Protein AF-A0A124E1F6-F1 (afdb_monomer_lite)

Sequence (182 aa):
MIEQRTSNSTECEQRVRKAVTKLTKTGAPFTITNVCDLAGVGKTFIYDKRRPHLTQAVLAARDASQRTTVQRAEQEVERASASWRERALDAEALAKSLRAVVRQREARINDLTGQLYDPEGNHLAEENARLRQLVSTLTHNLQRSQGDNDTLRRSLDAARANVKRERDRNVTQLFANDSRSD

Organism: Mycolicibacterium canariasense (NCBI:txid228230)

pLDDT: mean 90.95, std 9.72, range [47.0, 98.5]

Structure (mmCIF, N/CA/C/O backbone):
data_AF-A0A124E1F6-F1
#
_entry.id   AF-A0A124E1F6-F1
#
loop_
_atom_site.group_PDB
_atom_site.id
_atom_site.type_symbol
_atom_site.label_atom_id
_atom_site.label_alt_id
_atom_site.label_comp_id
_atom_site.label_asym_id
_atom_site.label_entity_id
_atom_site.label_seq_id
_atom_site.pdbx_PDB_ins_code
_atom_site.Cartn_x
_atom_site.Cartn_y
_atom_site.Cartn_z
_atom_site.occupancy
_atom_site.B_iso_or_equiv
_atom_site.auth_seq_id
_atom_site.auth_comp_id
_atom_site.auth_asym_id
_atom_site.auth_atom_id
_atom_site.pdbx_PDB_model_num
ATOM 1 N N . MET A 1 1 ? -57.986 5.272 71.147 1.00 55.34 1 MET A N 1
ATOM 2 C CA . MET A 1 1 ? -56.757 6.002 70.726 1.00 55.34 1 MET A CA 1
ATOM 3 C C . MET A 1 1 ? -55.639 5.082 70.204 1.00 55.34 1 MET A C 1
ATOM 5 O O . MET A 1 1 ? -54.890 5.506 69.333 1.00 55.34 1 MET A O 1
ATOM 9 N N . ILE A 1 2 ? -55.509 3.836 70.689 1.00 58.84 2 ILE A N 1
ATOM 10 C CA . ILE A 1 2 ? -54.481 2.875 70.226 1.00 58.84 2 ILE A CA 1
ATOM 11 C C . ILE A 1 2 ? -54.830 2.268 68.847 1.00 58.84 2 ILE A C 1
ATOM 13 O O . ILE A 1 2 ? -53.949 2.134 68.001 1.00 58.84 2 ILE A O 1
ATOM 17 N N . GLU A 1 3 ? -56.109 2.007 68.562 1.00 62.34 3 GLU A N 1
ATOM 18 C CA . GLU A 1 3 ? -56.574 1.481 67.260 1.00 62.34 3 GLU A CA 1
ATOM 19 C C . GLU A 1 3 ? -56.348 2.452 66.088 1.00 62.34 3 GLU A C 1
ATOM 21 O O . GLU A 1 3 ? -55.821 2.060 65.053 1.00 62.34 3 GLU A O 1
ATOM 26 N N . GLN A 1 4 ? -56.610 3.751 66.265 1.00 60.88 4 GLN A N 1
ATOM 27 C CA . GLN A 1 4 ? -56.316 4.769 65.239 1.00 60.88 4 GLN A CA 1
ATOM 28 C C . GLN A 1 4 ? -54.817 4.893 64.923 1.00 60.88 4 GLN A C 1
ATOM 30 O O . GLN A 1 4 ? -54.430 5.187 63.795 1.00 60.88 4 GLN A O 1
ATOM 35 N N . ARG A 1 5 ? -53.940 4.663 65.910 1.00 64.31 5 ARG A N 1
ATOM 36 C CA . ARG A 1 5 ? -52.484 4.693 65.691 1.00 64.31 5 ARG A CA 1
ATOM 37 C C . ARG A 1 5 ? -51.993 3.457 64.938 1.00 64.31 5 ARG A C 1
ATOM 39 O O . ARG A 1 5 ? -51.033 3.559 64.177 1.00 64.31 5 ARG A O 1
ATOM 46 N N . THR A 1 6 ? -52.637 2.308 65.131 1.00 70.38 6 THR A N 1
ATOM 47 C CA . THR A 1 6 ? -52.272 1.060 64.450 1.00 70.38 6 THR A CA 1
ATOM 48 C C . THR A 1 6 ? -52.789 1.026 63.010 1.00 70.38 6 THR A C 1
ATOM 50 O O . THR A 1 6 ? -52.009 0.668 62.126 1.00 70.38 6 THR A O 1
ATOM 53 N N . SER A 1 7 ? -54.005 1.520 62.731 1.00 70.75 7 SER A N 1
ATOM 54 C CA . SER A 1 7 ? -54.533 1.607 61.356 1.00 70.75 7 SER A CA 1
ATOM 55 C C . SER A 1 7 ? -53.693 2.538 60.471 1.00 70.75 7 SER A C 1
ATOM 57 O O . SER A 1 7 ? -53.234 2.127 59.404 1.00 70.75 7 SER A O 1
ATOM 59 N N . ASN A 1 8 ? -53.366 3.742 60.955 1.00 78.94 8 ASN A N 1
ATOM 60 C CA . ASN A 1 8 ? -52.540 4.712 60.220 1.00 78.94 8 ASN A CA 1
ATOM 61 C C . ASN A 1 8 ? -51.127 4.170 59.939 1.00 78.94 8 ASN A C 1
ATOM 63 O O . ASN A 1 8 ? -50.521 4.438 58.901 1.00 78.94 8 ASN A O 1
ATOM 67 N N . SER A 1 9 ? -50.605 3.366 60.866 1.00 82.50 9 SER A N 1
ATOM 68 C CA . SER A 1 9 ? -49.334 2.654 60.731 1.00 82.50 9 SER A CA 1
ATOM 69 C C . SER A 1 9 ? -49.377 1.623 59.596 1.00 82.50 9 SER A C 1
ATOM 71 O O . SER A 1 9 ? -48.465 1.590 58.768 1.00 82.50 9 SER A O 1
ATOM 73 N N . THR A 1 10 ? -50.438 0.813 59.528 1.00 84.75 10 THR A N 1
ATOM 74 C CA . THR A 1 10 ? -50.605 -0.201 58.472 1.00 84.75 10 THR A CA 1
ATOM 75 C C . THR A 1 10 ? -50.832 0.417 57.094 1.00 84.75 10 THR A C 1
ATOM 77 O O . THR A 1 10 ? -50.283 -0.063 56.103 1.00 84.75 10 THR A O 1
ATOM 80 N N . GLU A 1 11 ? -51.563 1.530 57.021 1.00 88.81 11 GLU A N 1
ATOM 81 C CA . GLU A 1 11 ? -51.771 2.271 55.779 1.00 88.81 11 GLU A CA 1
ATOM 82 C C . GLU A 1 11 ? -50.450 2.853 55.253 1.00 88.81 11 GLU A C 1
ATOM 84 O O . GLU A 1 11 ? -50.109 2.697 54.078 1.00 88.81 11 GLU A O 1
ATOM 89 N N . CYS A 1 12 ? -49.637 3.444 56.134 1.00 88.06 12 CYS A N 1
ATOM 90 C CA . CYS A 1 12 ? -48.305 3.925 55.770 1.00 88.06 12 CYS A CA 1
ATOM 91 C C . CYS A 1 12 ? -47.388 2.798 55.267 1.00 88.06 12 CYS A C 1
ATOM 93 O O . CYS A 1 12 ? -46.659 2.997 54.296 1.00 88.06 12 CYS A O 1
ATOM 95 N N . GLU A 1 13 ? -47.454 1.605 55.861 1.00 91.31 13 GLU A N 1
ATOM 96 C CA . GLU A 1 13 ? -46.705 0.434 55.391 1.00 91.31 13 GLU A CA 1
ATOM 97 C C . GLU A 1 13 ? -47.141 -0.008 53.983 1.00 91.31 13 GLU A C 1
ATOM 99 O O . GLU A 1 13 ? -46.299 -0.273 53.118 1.00 91.31 13 GLU A O 1
ATOM 104 N N . GLN A 1 14 ? -48.449 -0.023 53.711 1.00 91.56 14 GLN A N 1
ATOM 105 C CA . GLN A 1 14 ? -48.979 -0.333 52.382 1.00 91.56 14 GLN A CA 1
ATOM 106 C C . GLN A 1 14 ? -48.539 0.691 51.329 1.00 91.56 14 GLN A C 1
ATOM 108 O O . GLN A 1 14 ? -48.190 0.301 50.211 1.00 91.56 14 GLN A O 1
ATOM 113 N N . ARG A 1 15 ? -48.504 1.988 51.669 1.00 92.81 15 ARG A N 1
ATOM 114 C CA . ARG A 1 15 ? -48.001 3.041 50.768 1.00 92.81 15 ARG A CA 1
ATOM 115 C C . ARG A 1 15 ? -46.528 2.834 50.419 1.00 92.81 15 ARG A C 1
ATOM 117 O O . ARG A 1 15 ? -46.178 2.917 49.244 1.00 92.81 15 ARG A O 1
ATOM 124 N N . VAL A 1 16 ? -45.690 2.476 51.395 1.00 93.81 16 VAL A N 1
ATOM 125 C CA . VAL A 1 16 ? -44.269 2.159 51.158 1.00 93.81 16 VAL A CA 1
ATOM 126 C C . VAL A 1 16 ? -44.118 0.953 50.233 1.00 93.81 16 VAL A C 1
ATOM 128 O O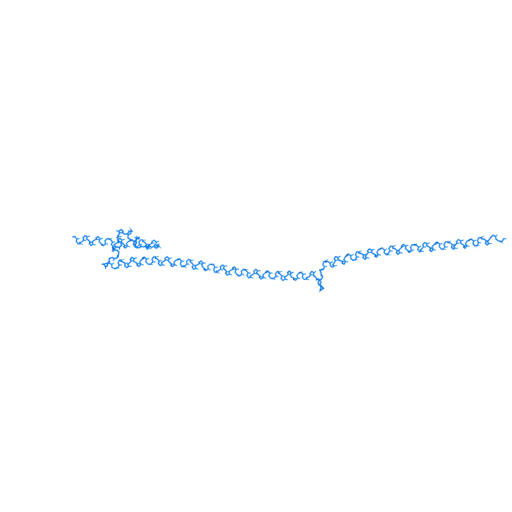 . VAL A 1 16 ? -43.365 1.022 49.264 1.00 93.81 16 VAL A O 1
ATOM 131 N N . ARG A 1 17 ? -44.871 -0.132 50.459 1.00 93.75 17 ARG A N 1
ATOM 132 C CA . ARG A 1 17 ? -44.835 -1.305 49.566 1.00 93.75 17 ARG A CA 1
ATOM 133 C C . ARG A 1 17 ? -45.241 -0.944 48.136 1.00 93.75 17 ARG A C 1
ATOM 135 O O . ARG A 1 17 ? -44.525 -1.293 47.202 1.00 93.75 17 ARG A O 1
ATOM 142 N N . LYS A 1 18 ? -46.330 -0.186 47.960 1.00 94.62 18 LYS A N 1
ATOM 143 C CA . LYS A 1 18 ? -46.773 0.300 46.640 1.00 94.62 18 LYS A CA 1
ATOM 144 C C . LYS A 1 18 ? -45.713 1.175 45.966 1.00 94.62 18 LYS A C 1
ATOM 146 O O . LYS A 1 18 ? -45.470 1.012 44.771 1.00 94.62 18 LYS A O 1
ATOM 151 N N . ALA A 1 19 ? -45.062 2.063 46.718 1.00 94.81 19 ALA A N 1
ATOM 152 C CA . ALA A 1 19 ? -43.986 2.912 46.215 1.00 94.81 19 ALA A CA 1
ATOM 153 C C . ALA A 1 19 ? -42.788 2.085 45.723 1.00 94.81 19 ALA A C 1
ATOM 155 O O . ALA A 1 19 ? -42.325 2.288 44.603 1.00 94.81 19 ALA A O 1
ATOM 156 N N . VAL A 1 20 ? -42.344 1.094 46.503 1.00 94.75 20 VAL A N 1
ATOM 157 C CA . VAL A 1 20 ? -41.264 0.174 46.107 1.00 94.75 20 VAL A CA 1
ATOM 158 C C . VAL A 1 20 ? -41.642 -0.621 44.854 1.00 94.75 20 VAL A C 1
ATOM 160 O O . VAL A 1 20 ? -40.842 -0.716 43.924 1.00 94.75 20 VAL A O 1
ATOM 163 N N . THR A 1 21 ? -42.866 -1.151 44.767 1.00 94.62 21 THR A N 1
ATOM 164 C CA . THR A 1 21 ? -43.335 -1.863 43.564 1.00 94.62 21 THR A CA 1
ATOM 165 C C . THR A 1 21 ? -43.368 -0.952 42.336 1.00 94.62 21 THR A C 1
ATOM 167 O O . THR A 1 21 ? -43.020 -1.377 41.239 1.00 94.62 21 THR A O 1
ATOM 170 N N . LYS A 1 22 ? -43.770 0.312 42.492 1.00 94.12 22 LYS A N 1
ATOM 171 C CA . LYS A 1 22 ? -43.792 1.267 41.380 1.00 94.12 22 LYS A CA 1
ATOM 172 C C . LYS A 1 22 ? -42.375 1.612 40.916 1.00 94.12 22 LYS A C 1
ATOM 174 O O . LYS A 1 22 ? -42.119 1.572 39.720 1.00 94.12 22 LYS A O 1
ATOM 179 N N . LEU A 1 23 ? -41.460 1.866 41.854 1.00 92.88 23 LEU A N 1
ATOM 180 C CA . LEU A 1 23 ? -40.063 2.208 41.568 1.00 92.88 23 LEU A CA 1
ATOM 181 C C . LEU A 1 23 ? -39.280 1.044 40.948 1.00 92.88 23 LEU A C 1
ATOM 183 O O . LEU A 1 23 ? -38.531 1.245 39.993 1.00 92.88 23 LEU A O 1
ATOM 187 N N . THR A 1 24 ? -39.504 -0.180 41.426 1.00 91.88 24 THR A N 1
ATOM 188 C CA . THR A 1 24 ? -38.933 -1.394 40.817 1.00 91.88 24 THR A CA 1
ATOM 189 C C . THR A 1 24 ? -39.450 -1.629 39.396 1.00 91.88 24 THR A C 1
ATOM 191 O O . THR A 1 24 ? -38.655 -1.957 38.519 1.00 91.88 24 THR A O 1
ATOM 194 N N . LYS A 1 25 ? -40.742 -1.388 39.123 1.00 91.31 25 LYS A N 1
ATOM 195 C CA . LYS A 1 25 ? -41.321 -1.511 37.770 1.00 91.31 25 LYS A CA 1
ATOM 196 C C . LYS A 1 25 ? -40.739 -0.524 36.762 1.00 91.31 25 LYS A C 1
ATOM 198 O O . LYS A 1 25 ? -40.611 -0.871 35.595 1.00 91.31 25 LYS A O 1
ATOM 203 N N . THR A 1 26 ? -40.374 0.681 37.196 1.00 87.69 26 THR A N 1
ATOM 204 C CA . THR A 1 26 ? -39.691 1.662 36.337 1.00 87.69 26 THR A CA 1
ATOM 205 C C . THR A 1 26 ? -38.313 1.189 35.866 1.00 87.69 26 THR A C 1
ATOM 207 O O . THR A 1 26 ? -37.805 1.725 34.890 1.00 87.69 26 THR A O 1
ATOM 210 N N . GLY A 1 27 ? -37.687 0.216 36.543 1.00 80.75 27 GLY A N 1
ATOM 211 C CA . GLY A 1 27 ? -36.383 -0.340 36.158 1.00 80.75 27 GLY A CA 1
ATOM 212 C C . GLY A 1 27 ? -35.200 0.630 36.272 1.00 80.75 27 GLY A C 1
ATOM 213 O O . GLY A 1 27 ? -34.081 0.255 35.929 1.00 80.75 27 GLY A O 1
ATOM 214 N N . ALA A 1 28 ? -35.438 1.854 36.751 1.00 86.19 28 ALA A N 1
ATOM 215 C CA . ALA A 1 28 ? -34.427 2.868 37.008 1.00 86.19 28 ALA A CA 1
ATOM 216 C C . ALA A 1 28 ? -33.881 2.739 38.443 1.00 86.19 28 ALA A C 1
ATOM 218 O O . ALA A 1 28 ? -34.638 2.393 39.359 1.00 86.19 28 ALA A O 1
ATOM 219 N N . PRO A 1 29 ? -32.592 3.040 38.671 1.00 90.94 29 PRO A N 1
ATOM 220 C CA . PRO A 1 29 ? -32.017 3.049 40.008 1.00 90.94 29 PRO A CA 1
ATOM 221 C C . PRO A 1 29 ? -32.707 4.112 40.865 1.00 90.94 29 PRO A C 1
ATOM 223 O O . PRO A 1 29 ? -32.850 5.266 40.463 1.00 90.94 29 PRO A O 1
ATOM 226 N N . PHE A 1 30 ? -33.127 3.734 42.070 1.00 92.31 30 PHE A N 1
ATOM 227 C CA . PHE A 1 30 ? -33.786 4.656 42.993 1.00 92.31 30 PHE A CA 1
ATOM 228 C C . PHE A 1 30 ? -33.114 4.664 44.365 1.00 92.31 30 PHE A C 1
ATOM 230 O O . PHE A 1 30 ? -32.347 3.767 44.724 1.00 92.31 30 PHE A O 1
ATOM 237 N N . THR A 1 31 ? -33.384 5.720 45.132 1.00 93.75 31 THR A N 1
ATOM 238 C CA . THR A 1 31 ? -32.880 5.896 46.498 1.00 93.75 31 THR A CA 1
ATOM 239 C C . THR A 1 31 ? -34.003 5.749 47.521 1.00 93.75 31 THR A C 1
ATOM 241 O O . THR A 1 31 ? -35.185 5.756 47.183 1.00 93.75 31 THR A O 1
ATOM 244 N N . ILE A 1 32 ? -33.636 5.653 48.798 1.00 92.69 32 ILE A N 1
ATOM 245 C CA . ILE A 1 32 ? -34.600 5.603 49.906 1.00 92.69 32 ILE A CA 1
ATOM 246 C C . ILE A 1 32 ? -35.407 6.904 49.985 1.00 92.69 32 ILE A C 1
ATOM 248 O O . ILE A 1 32 ? -36.583 6.867 50.323 1.00 92.69 32 ILE A O 1
ATOM 252 N N . THR A 1 33 ? -34.812 8.040 49.611 1.00 93.75 33 THR A N 1
ATOM 253 C CA . THR A 1 33 ? -35.517 9.326 49.529 1.00 93.75 33 THR A CA 1
ATOM 254 C C . THR A 1 33 ? -36.650 9.255 48.506 1.00 93.75 33 THR A C 1
ATOM 256 O O . THR A 1 33 ? -37.779 9.571 48.848 1.00 93.75 33 THR A O 1
ATOM 259 N N . ASN A 1 34 ? -36.407 8.671 47.328 1.00 93.31 34 ASN A N 1
ATOM 260 C CA . ASN A 1 34 ? -37.444 8.490 46.303 1.00 93.31 34 ASN A CA 1
ATOM 261 C C . ASN A 1 34 ? -38.611 7.619 46.807 1.00 93.31 34 ASN A C 1
ATOM 263 O O . ASN A 1 34 ? -39.761 7.836 46.432 1.00 93.31 34 ASN A O 1
ATOM 267 N N . VAL A 1 35 ? -38.324 6.623 47.656 1.00 93.94 35 VAL A N 1
ATOM 268 C CA . VAL A 1 35 ? -39.355 5.791 48.299 1.00 93.94 35 VAL A CA 1
ATOM 269 C C . VAL A 1 35 ? -40.154 6.615 49.311 1.00 93.94 35 VAL A C 1
ATOM 271 O O . VAL A 1 35 ? -41.380 6.527 49.319 1.00 93.94 35 VAL A O 1
ATOM 274 N N . CYS A 1 36 ? -39.482 7.423 50.136 1.00 94.00 36 CYS A N 1
ATOM 275 C CA . CYS A 1 36 ? -40.114 8.333 51.093 1.00 94.00 36 CYS A CA 1
ATOM 276 C C . CYS A 1 36 ? -41.032 9.351 50.407 1.00 94.00 36 CYS A C 1
ATOM 278 O O . CYS A 1 36 ? -42.177 9.510 50.829 1.00 94.00 36 CYS A O 1
ATOM 280 N N . ASP A 1 37 ? -40.550 9.981 49.336 1.00 94.00 37 ASP A N 1
ATOM 281 C CA . ASP A 1 37 ? -41.271 11.012 48.588 1.00 94.00 37 ASP A CA 1
ATOM 282 C C . ASP A 1 37 ? -42.522 10.426 47.920 1.00 94.00 37 ASP A C 1
ATOM 284 O O . ASP A 1 37 ? -43.606 11.000 47.990 1.00 94.00 37 ASP A O 1
ATOM 288 N N . LEU A 1 38 ? -42.405 9.226 47.341 1.00 93.00 38 LEU A N 1
ATOM 289 C CA . LEU A 1 38 ? -43.517 8.549 46.673 1.00 93.00 38 LEU A CA 1
ATOM 290 C C . LEU A 1 38 ? -44.542 7.953 47.652 1.00 93.00 38 LEU A C 1
ATOM 292 O O . LEU A 1 38 ? -45.726 7.858 47.327 1.00 93.00 38 LEU A O 1
ATOM 296 N N . ALA A 1 39 ? -44.103 7.526 48.837 1.00 91.88 39 ALA A N 1
ATOM 297 C CA . ALA A 1 39 ? -44.972 6.960 49.867 1.00 91.88 39 ALA A CA 1
ATOM 298 C C . ALA A 1 39 ? -45.528 8.008 50.847 1.00 91.88 39 ALA A C 1
ATOM 300 O O . ALA A 1 39 ? -46.424 7.679 51.626 1.00 91.88 39 ALA A O 1
ATOM 301 N N . GLY A 1 40 ? -45.008 9.240 50.838 1.00 92.19 40 GLY A N 1
ATOM 302 C CA . GLY A 1 40 ? -45.375 10.296 51.782 1.00 92.19 40 GLY A CA 1
ATOM 303 C C . GLY A 1 40 ? -45.049 9.932 53.234 1.00 92.19 40 GLY A C 1
ATOM 304 O O . GLY A 1 40 ? -45.894 10.106 54.117 1.00 92.19 40 GLY A O 1
ATOM 305 N N . VAL A 1 41 ? -43.867 9.351 53.480 1.00 92.19 41 VAL A N 1
ATOM 306 C CA . VAL A 1 41 ? -43.380 8.971 54.821 1.00 92.19 41 VAL A CA 1
ATOM 307 C C . VAL A 1 41 ? -41.956 9.469 55.057 1.00 92.19 41 VAL A C 1
ATOM 309 O O . VAL A 1 41 ? -41.169 9.601 54.127 1.00 92.19 41 VAL A O 1
ATOM 312 N N . GLY A 1 42 ? -41.592 9.710 56.317 1.00 91.25 42 GLY A N 1
ATOM 313 C CA . GLY A 1 42 ? -40.218 10.057 56.687 1.00 91.25 42 GLY A CA 1
ATOM 314 C C . GLY A 1 42 ? -39.268 8.853 56.664 1.00 91.25 42 GLY A C 1
ATOM 315 O O . GLY A 1 42 ? -39.685 7.708 56.837 1.00 91.25 42 GLY A O 1
ATOM 316 N N . LYS A 1 43 ? -37.958 9.107 56.538 1.00 90.31 43 LYS A N 1
ATOM 317 C CA . LYS A 1 43 ? -36.914 8.058 56.584 1.00 90.31 43 LYS A CA 1
ATOM 318 C C . LYS A 1 43 ? -36.962 7.239 57.879 1.00 90.31 43 LYS A C 1
ATOM 320 O O . LYS A 1 43 ? -36.767 6.029 57.856 1.00 90.31 43 LYS A O 1
ATOM 325 N N . THR A 1 44 ? -37.280 7.883 58.999 1.00 91.06 44 THR A N 1
ATOM 326 C CA . THR A 1 44 ? -37.430 7.244 60.316 1.00 91.06 44 THR A CA 1
ATOM 327 C C . THR A 1 44 ? -38.510 6.163 60.336 1.00 91.06 44 THR A C 1
ATOM 329 O O . THR A 1 44 ? -38.351 5.178 61.044 1.00 91.06 44 THR A O 1
ATOM 332 N N . PHE A 1 45 ? -39.566 6.295 59.525 1.00 90.06 45 PHE A N 1
ATOM 333 C CA . PHE A 1 45 ? -40.621 5.285 59.407 1.00 90.06 45 PHE A CA 1
ATOM 334 C C . PHE A 1 45 ? -40.122 4.007 58.722 1.00 90.06 45 PHE A C 1
ATOM 336 O O . PHE A 1 45 ? -40.532 2.907 59.087 1.00 90.06 45 PHE A O 1
ATOM 343 N N . ILE A 1 46 ? -39.228 4.149 57.738 1.00 89.31 46 ILE A N 1
ATOM 344 C CA . ILE A 1 46 ? -38.626 3.018 57.023 1.00 89.31 46 ILE A CA 1
ATOM 345 C C . ILE A 1 46 ? -37.613 2.296 57.913 1.00 89.31 46 ILE A C 1
ATOM 347 O O . ILE A 1 46 ? -37.533 1.075 57.852 1.00 89.31 46 ILE A O 1
ATOM 351 N N . TYR A 1 47 ? -36.865 3.024 58.743 1.00 92.94 47 TYR A N 1
ATOM 352 C CA . TYR A 1 47 ? -35.840 2.470 59.640 1.00 92.94 47 TYR A CA 1
ATOM 353 C C . TYR A 1 47 ? -36.350 2.105 61.042 1.00 92.94 47 TYR A C 1
ATOM 355 O O . TYR A 1 47 ? -35.549 1.850 61.943 1.00 92.94 47 TYR A O 1
ATOM 363 N N . ASP A 1 48 ? -37.664 2.094 61.257 1.00 90.81 48 ASP A N 1
ATOM 364 C CA . ASP A 1 48 ? -38.226 1.745 62.557 1.00 90.81 48 ASP A CA 1
ATOM 365 C C . ASP A 1 48 ? -37.911 0.279 62.906 1.00 90.81 48 ASP A C 1
ATOM 367 O O . ASP A 1 48 ? -38.297 -0.654 62.196 1.00 90.81 48 ASP A O 1
ATOM 371 N N . LYS A 1 49 ? -37.249 0.069 64.052 1.00 86.62 49 LYS A N 1
ATOM 372 C CA . LYS A 1 49 ? -36.875 -1.256 64.575 1.00 86.62 49 LYS A CA 1
ATOM 373 C C . LYS A 1 49 ? -38.083 -2.161 64.824 1.00 86.62 49 LYS A C 1
ATOM 375 O O . LYS A 1 49 ? -37.924 -3.374 64.905 1.00 86.62 49 LYS A O 1
ATOM 380 N N . ARG A 1 50 ? -39.284 -1.588 64.936 1.00 85.12 50 ARG A N 1
ATOM 381 C CA . ARG A 1 50 ? -40.545 -2.328 65.077 1.00 85.12 50 ARG A CA 1
ATOM 382 C C . ARG A 1 50 ? -40.993 -3.002 63.776 1.00 85.12 50 ARG A C 1
ATOM 384 O O . ARG A 1 50 ? -41.874 -3.854 63.827 1.00 85.12 50 ARG A O 1
ATOM 391 N N . ARG A 1 51 ? -40.418 -2.636 62.619 1.00 84.88 51 ARG A N 1
ATOM 392 C CA . ARG A 1 51 ? -40.767 -3.185 61.294 1.00 84.88 51 ARG A CA 1
ATOM 393 C C . ARG A 1 51 ? -39.525 -3.558 60.468 1.00 84.88 51 ARG A C 1
ATOM 395 O O . ARG A 1 51 ? -39.360 -3.058 59.352 1.00 84.88 51 ARG A O 1
ATOM 402 N N . PRO A 1 52 ? -38.679 -4.483 60.953 1.00 88.81 52 PRO A N 1
ATOM 403 C CA . PRO A 1 52 ? -37.423 -4.833 60.282 1.00 88.81 52 PRO A CA 1
ATOM 404 C C . PRO A 1 52 ? -37.644 -5.366 58.858 1.00 88.81 52 PRO A C 1
ATOM 406 O O . PRO A 1 52 ? -36.855 -5.096 57.954 1.00 88.81 52 PRO A O 1
ATOM 409 N N . HIS A 1 53 ? -38.764 -6.055 58.628 1.00 89.19 53 HIS A N 1
ATOM 410 C CA . HIS A 1 53 ? -39.140 -6.604 57.323 1.00 89.19 53 HIS A CA 1
ATOM 411 C C . HIS A 1 53 ? -39.367 -5.511 56.266 1.00 89.19 53 HIS A C 1
ATOM 413 O O . HIS A 1 53 ? -39.037 -5.702 55.096 1.00 89.19 53 HIS A O 1
ATOM 419 N N . LEU A 1 54 ? -39.914 -4.355 56.666 1.00 90.19 54 LEU A N 1
ATOM 420 C CA . LEU A 1 54 ? -40.157 -3.233 55.758 1.00 90.19 54 LEU A CA 1
ATOM 421 C C . LEU A 1 54 ? -38.835 -2.583 55.346 1.00 90.19 54 LEU A C 1
ATOM 423 O O . LEU A 1 54 ? -38.613 -2.343 54.160 1.00 90.19 54 LEU A O 1
ATOM 427 N N . THR A 1 55 ? -37.945 -2.353 56.313 1.00 92.38 55 THR A N 1
ATOM 428 C CA . THR A 1 55 ? -36.595 -1.835 56.065 1.00 92.38 55 THR A CA 1
ATOM 429 C C . THR A 1 55 ? -35.832 -2.757 55.120 1.00 92.38 55 THR A C 1
ATOM 431 O O . THR A 1 55 ? -35.277 -2.300 54.123 1.00 92.38 55 THR A O 1
ATOM 434 N N . GLN A 1 56 ? -35.857 -4.065 55.390 1.00 93.44 56 GLN A N 1
ATOM 435 C CA . GLN A 1 56 ? -35.184 -5.066 54.569 1.00 93.44 56 GLN A CA 1
ATOM 436 C C . GLN A 1 56 ? -35.733 -5.091 53.140 1.00 93.44 56 GLN A C 1
ATOM 438 O O . GLN A 1 56 ? -34.949 -5.104 52.196 1.00 93.44 56 GLN A O 1
ATOM 443 N N . ALA A 1 57 ? -37.056 -5.039 52.960 1.00 92.12 57 ALA A N 1
ATOM 444 C CA . ALA A 1 57 ? -37.672 -5.023 51.635 1.00 92.12 57 ALA A CA 1
ATOM 445 C C . ALA A 1 57 ? -37.285 -3.776 50.821 1.00 92.12 57 ALA A C 1
ATOM 447 O O . ALA A 1 57 ? -36.961 -3.886 49.639 1.00 92.12 57 ALA A O 1
ATOM 448 N N . VAL A 1 58 ? -37.279 -2.594 51.450 1.00 93.06 58 VAL A N 1
ATOM 449 C CA . VAL A 1 58 ? -36.887 -1.335 50.794 1.00 93.06 58 VAL A CA 1
ATOM 450 C C . VAL A 1 58 ? -35.408 -1.359 50.405 1.00 93.06 58 VAL A C 1
ATOM 452 O O . VAL A 1 58 ? -35.070 -1.005 49.274 1.00 93.06 58 VAL A O 1
ATOM 455 N N . LEU A 1 59 ? -34.530 -1.793 51.314 1.00 94.06 59 LEU A N 1
ATOM 456 C CA . LEU A 1 59 ? -33.092 -1.875 51.057 1.00 94.06 59 LEU A CA 1
ATOM 457 C C . LEU A 1 59 ? -32.770 -2.909 49.978 1.00 94.06 59 LEU A C 1
ATOM 459 O O . LEU A 1 59 ? -32.060 -2.584 49.034 1.00 94.06 59 LEU A O 1
ATOM 463 N N . ALA A 1 60 ? -33.360 -4.105 50.049 1.00 93.56 60 ALA A N 1
ATOM 464 C CA . ALA A 1 60 ? -33.163 -5.147 49.046 1.00 93.56 60 ALA A CA 1
ATOM 465 C C . ALA A 1 60 ? -33.617 -4.692 47.652 1.00 93.56 60 ALA A C 1
ATOM 467 O O . ALA A 1 60 ? -32.903 -4.901 46.674 1.00 93.56 60 ALA A O 1
ATOM 468 N N . ALA A 1 61 ? -34.770 -4.023 47.553 1.00 92.50 61 ALA A N 1
ATOM 469 C CA . ALA A 1 61 ? -35.264 -3.497 46.284 1.00 92.50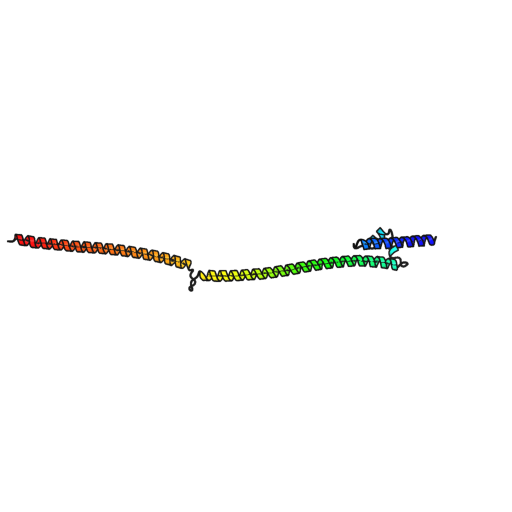 61 ALA A CA 1
ATOM 470 C C . ALA A 1 61 ? -34.373 -2.371 45.733 1.00 92.50 61 ALA A C 1
ATOM 472 O O . ALA A 1 61 ? -34.090 -2.332 44.533 1.00 92.50 61 ALA A O 1
ATOM 473 N N . ARG A 1 62 ? -33.890 -1.477 46.605 1.00 93.19 62 ARG A N 1
ATOM 474 C CA . ARG A 1 62 ? -32.936 -0.425 46.236 1.00 93.19 62 ARG A CA 1
ATOM 475 C C . ARG A 1 62 ? -31.633 -1.039 45.739 1.00 93.19 62 ARG A C 1
ATOM 477 O O . ARG A 1 62 ? -31.207 -0.716 44.635 1.00 93.19 62 ARG A O 1
ATOM 484 N N . ASP A 1 63 ? -31.035 -1.952 46.491 1.00 93.19 63 ASP A N 1
ATOM 485 C CA . ASP A 1 63 ? -29.764 -2.579 46.128 1.00 93.19 63 ASP A CA 1
ATOM 486 C C . ASP A 1 63 ? -29.892 -3.405 44.839 1.00 93.19 63 ASP A C 1
ATOM 488 O O . ASP A 1 63 ? -29.008 -3.347 43.987 1.00 93.19 63 ASP A O 1
ATOM 492 N N . ALA A 1 64 ? -31.020 -4.091 44.628 1.00 91.31 64 ALA A N 1
ATOM 493 C CA . ALA A 1 64 ? -31.318 -4.773 43.368 1.00 91.31 64 ALA A CA 1
ATOM 494 C C . ALA A 1 64 ? -31.390 -3.799 42.174 1.00 91.31 64 ALA A C 1
ATOM 496 O O . ALA A 1 64 ? -30.827 -4.084 41.114 1.00 91.31 64 ALA A O 1
ATOM 497 N N . SER A 1 65 ? -32.021 -2.628 42.340 1.00 90.50 65 SER A N 1
ATOM 498 C CA . SER A 1 65 ? -32.090 -1.603 41.282 1.00 90.50 65 SER A CA 1
ATOM 499 C C . SER A 1 65 ? -30.710 -1.037 40.917 1.00 90.50 65 SER A C 1
ATOM 501 O O . SER A 1 65 ? -30.398 -0.846 39.739 1.00 90.50 65 SER A O 1
ATOM 503 N N . GLN A 1 66 ? -29.850 -0.836 41.920 1.00 91.00 66 GLN A N 1
ATOM 504 C CA . GLN A 1 66 ? -28.487 -0.341 41.724 1.00 91.00 66 GLN A CA 1
ATOM 505 C C . GLN A 1 66 ? -27.617 -1.401 41.033 1.00 91.00 66 GLN A C 1
ATOM 507 O O . GLN A 1 66 ? -26.972 -1.102 40.031 1.00 91.00 66 GLN A O 1
ATOM 512 N N . ARG A 1 67 ? -27.670 -2.662 41.489 1.00 89.75 67 ARG A N 1
ATOM 513 C CA . ARG A 1 67 ? -26.937 -3.786 40.873 1.00 89.75 67 ARG A CA 1
ATOM 514 C C . ARG A 1 67 ? -27.308 -3.994 39.408 1.00 89.75 67 ARG A C 1
ATOM 516 O O . ARG A 1 67 ? -26.423 -4.184 38.584 1.00 89.75 67 ARG A O 1
ATOM 523 N N . THR A 1 68 ? -28.595 -3.908 39.077 1.00 87.00 68 THR A N 1
ATOM 524 C CA . THR A 1 68 ? -29.069 -4.059 37.690 1.00 87.00 68 THR A CA 1
ATOM 525 C C . THR A 1 68 ? -28.489 -2.976 36.776 1.00 87.00 68 THR A C 1
ATOM 527 O O . THR A 1 68 ? -28.149 -3.248 35.628 1.00 87.00 68 THR A O 1
ATOM 530 N N . THR A 1 69 ? -28.347 -1.749 37.282 1.00 87.19 69 THR A N 1
ATOM 531 C CA . THR A 1 69 ? -27.773 -0.631 36.518 1.00 87.19 69 THR A CA 1
ATOM 532 C C . THR A 1 69 ? -26.277 -0.832 36.283 1.00 87.19 69 THR A C 1
ATOM 534 O O . THR A 1 69 ? -25.816 -0.680 35.156 1.00 87.19 69 THR A O 1
ATOM 537 N N . VAL A 1 70 ? -25.537 -1.239 37.321 1.00 88.12 70 VAL A N 1
ATOM 538 C CA . VAL A 1 70 ? -24.099 -1.540 37.217 1.00 88.12 70 VAL A CA 1
ATOM 539 C C . VAL A 1 70 ? -23.851 -2.677 36.226 1.00 88.12 70 VAL A C 1
ATOM 541 O O . VAL A 1 70 ? -23.056 -2.511 35.310 1.00 88.12 70 VAL A O 1
ATOM 544 N N . GLN A 1 71 ? -24.604 -3.777 36.318 1.00 88.19 71 GLN A N 1
ATOM 545 C CA . GLN A 1 71 ? -24.471 -4.905 35.389 1.00 88.19 71 GLN A CA 1
ATOM 546 C C . GLN A 1 71 ? -24.752 -4.519 33.933 1.00 88.19 71 GLN A C 1
ATOM 548 O O . GLN A 1 71 ? -24.088 -5.016 33.028 1.00 88.19 71 GLN A O 1
ATOM 553 N N . ARG A 1 72 ? -25.729 -3.637 33.680 1.00 87.25 72 ARG A N 1
ATOM 554 C CA . ARG A 1 72 ? -25.994 -3.137 32.322 1.00 87.25 72 ARG A CA 1
ATOM 555 C C . ARG A 1 72 ? -24.835 -2.298 31.796 1.00 87.25 72 ARG A C 1
ATOM 557 O O . ARG A 1 72 ? -24.405 -2.529 30.672 1.00 87.25 72 ARG A O 1
ATOM 564 N N . ALA A 1 73 ? -24.309 -1.384 32.611 1.00 87.88 73 ALA A N 1
ATOM 565 C CA . ALA A 1 73 ? -23.155 -0.572 32.235 1.00 87.88 73 ALA A CA 1
ATOM 566 C C . ALA A 1 73 ? -21.915 -1.443 31.960 1.00 87.88 73 ALA A C 1
ATOM 568 O O . ALA A 1 73 ? -21.240 -1.250 30.954 1.00 87.88 73 ALA A O 1
ATOM 569 N N . GLU A 1 74 ? -21.654 -2.451 32.796 1.00 90.31 74 GLU A N 1
ATOM 570 C CA . GLU A 1 74 ? -20.570 -3.419 32.585 1.00 90.31 74 GLU A CA 1
ATOM 571 C C . GLU A 1 74 ? -20.748 -4.201 31.276 1.00 90.31 74 GLU A C 1
ATOM 573 O O . GLU A 1 74 ? -19.801 -4.341 30.506 1.00 90.31 74 GLU A O 1
ATOM 578 N N . GLN A 1 75 ? -21.966 -4.658 30.968 1.00 89.31 75 GLN A N 1
ATOM 579 C CA . GLN A 1 75 ? -22.259 -5.351 29.709 1.00 89.31 75 GLN A CA 1
ATOM 580 C C . GLN A 1 75 ? -22.092 -4.449 28.481 1.00 89.31 75 GLN A C 1
ATOM 582 O O . GLN A 1 75 ? -21.628 -4.914 27.441 1.00 89.31 75 GLN A O 1
ATOM 587 N N . GLU A 1 76 ? -22.478 -3.176 28.567 1.00 90.38 76 GLU A N 1
ATOM 588 C CA . GLU A 1 76 ? -22.281 -2.206 27.485 1.00 90.38 76 GLU A CA 1
ATOM 589 C C . GLU A 1 76 ? -20.796 -1.938 27.236 1.00 90.38 76 GLU A C 1
ATOM 591 O O . GLU A 1 76 ? -20.356 -1.963 26.084 1.00 90.38 76 GLU A O 1
ATOM 596 N N . VAL A 1 77 ? -20.014 -1.762 28.305 1.00 91.75 77 VAL A N 1
ATOM 597 C CA . VAL A 1 77 ? -18.557 -1.609 28.221 1.00 91.75 77 VAL A CA 1
ATOM 598 C C . VAL A 1 77 ? -17.917 -2.858 27.621 1.00 91.75 77 VAL A C 1
ATOM 600 O O . VAL A 1 77 ? -17.091 -2.737 26.719 1.00 91.75 77 VAL A O 1
ATOM 603 N N . GLU A 1 78 ? -18.326 -4.053 28.048 1.00 90.00 78 GLU A N 1
ATOM 604 C CA . GLU A 1 78 ? -17.782 -5.305 27.520 1.00 90.00 78 GLU A CA 1
ATOM 605 C C . GLU A 1 78 ? -18.078 -5.459 26.023 1.00 90.00 78 GLU A C 1
ATOM 607 O O . GLU A 1 78 ? -17.172 -5.743 25.238 1.00 90.00 78 GLU A O 1
ATOM 612 N N . ARG A 1 79 ? -19.318 -5.179 25.597 1.00 88.94 79 ARG A N 1
ATOM 613 C CA . ARG A 1 79 ? -19.712 -5.195 24.176 1.00 88.94 79 ARG A CA 1
ATOM 614 C C . ARG A 1 79 ? -18.917 -4.187 23.350 1.00 88.94 79 ARG A C 1
ATOM 616 O O . ARG A 1 79 ? -18.463 -4.518 22.254 1.00 88.94 79 ARG A O 1
ATOM 623 N N . ALA A 1 80 ? -18.731 -2.973 23.864 1.00 89.19 80 ALA A N 1
ATOM 624 C CA . ALA A 1 80 ? -17.921 -1.958 23.200 1.00 89.19 80 ALA A CA 1
ATOM 625 C C . ALA A 1 80 ? -16.453 -2.400 23.090 1.00 89.19 80 ALA A C 1
ATOM 627 O O . ALA A 1 80 ? -15.849 -2.266 22.024 1.00 89.19 80 ALA A O 1
ATOM 628 N N . SER A 1 81 ? -15.902 -2.993 24.153 1.00 90.19 81 SER A N 1
ATOM 629 C CA . SER A 1 81 ? -14.531 -3.509 24.170 1.00 90.19 81 SER A CA 1
ATOM 630 C C . SER A 1 81 ? -14.337 -4.644 23.158 1.00 90.19 81 SER A C 1
ATOM 632 O O . SER A 1 81 ? -13.339 -4.662 22.436 1.00 90.19 81 SER A O 1
ATOM 634 N N . ALA A 1 82 ? -15.310 -5.556 23.054 1.00 89.00 82 ALA A N 1
ATOM 635 C CA . ALA A 1 82 ? -15.305 -6.647 22.087 1.00 89.00 82 ALA A CA 1
ATOM 636 C C . ALA A 1 82 ? -15.293 -6.111 20.650 1.00 89.00 82 ALA A C 1
ATOM 638 O O . ALA A 1 82 ? -14.432 -6.504 19.865 1.00 89.00 82 ALA A O 1
ATOM 639 N N . SER A 1 83 ? -16.157 -5.136 20.345 1.00 92.06 83 SER A N 1
ATOM 640 C CA . SER A 1 83 ? -16.194 -4.485 19.030 1.00 92.06 83 SER A CA 1
ATOM 641 C C . SER A 1 83 ? -14.880 -3.775 18.689 1.00 92.06 83 SER A C 1
ATOM 643 O O . SER A 1 83 ? -14.405 -3.840 17.557 1.00 92.06 83 SER A O 1
ATOM 645 N N . TRP A 1 84 ? -14.248 -3.098 19.650 1.00 93.50 84 TRP A N 1
ATOM 646 C CA . TRP A 1 84 ? -12.961 -2.438 19.407 1.00 93.50 84 TRP A CA 1
ATOM 647 C C . TRP A 1 84 ? -11.835 -3.431 19.164 1.00 93.50 84 TRP A C 1
ATOM 649 O O . TRP A 1 84 ? -11.003 -3.196 18.290 1.00 93.50 84 TRP A O 1
ATOM 659 N N . ARG A 1 85 ? -11.829 -4.541 19.903 1.00 94.94 85 ARG A N 1
ATOM 660 C CA . ARG A 1 85 ? -10.847 -5.610 19.736 1.00 94.94 85 ARG A CA 1
ATOM 661 C C . ARG A 1 85 ? -10.969 -6.267 18.364 1.00 94.94 85 ARG A C 1
ATOM 663 O O . ARG A 1 85 ? -9.955 -6.445 17.703 1.00 94.94 85 ARG A O 1
ATOM 670 N N . GLU A 1 86 ? -12.188 -6.554 17.916 1.00 94.50 86 GLU A N 1
ATOM 671 C CA . GLU A 1 86 ? -12.448 -7.086 16.573 1.00 94.50 86 GLU A CA 1
ATOM 672 C C . GLU A 1 86 ? -11.959 -6.120 15.485 1.00 94.50 86 GLU A C 1
ATOM 674 O O . GLU A 1 86 ? -11.133 -6.493 14.656 1.00 94.50 86 GLU A O 1
ATOM 679 N N . ARG A 1 87 ? -12.331 -4.833 15.567 1.00 94.69 87 ARG A N 1
ATOM 680 C CA . ARG A 1 87 ? -11.855 -3.818 14.609 1.00 94.69 87 ARG A CA 1
ATOM 681 C C . ARG A 1 87 ? -10.335 -3.662 14.599 1.00 94.69 87 ARG A C 1
ATOM 683 O O . ARG A 1 87 ? -9.760 -3.399 13.546 1.00 94.69 87 ARG A O 1
ATOM 690 N N . ALA A 1 88 ? -9.682 -3.791 15.753 1.00 96.62 88 ALA A N 1
ATOM 691 C CA . ALA A 1 88 ? -8.227 -3.745 15.837 1.00 96.62 88 ALA A CA 1
ATOM 692 C C . ALA A 1 88 ? -7.587 -4.950 15.127 1.00 96.62 88 ALA A C 1
ATOM 694 O O . ALA A 1 88 ? -6.652 -4.764 14.350 1.00 96.62 88 ALA A O 1
ATOM 695 N N . LEU A 1 89 ? -8.124 -6.158 15.329 1.00 96.88 89 LEU A N 1
ATOM 696 C CA . LEU A 1 89 ? -7.656 -7.370 14.649 1.00 96.88 89 LEU A CA 1
ATOM 697 C C . LEU A 1 89 ? -7.849 -7.285 13.130 1.00 96.88 89 LEU A C 1
ATOM 699 O O . LEU A 1 89 ? -6.925 -7.605 12.380 1.00 96.88 89 LEU A O 1
ATOM 703 N N . ASP A 1 90 ? -9.000 -6.790 12.674 1.00 96.00 90 ASP A N 1
ATOM 704 C CA . ASP A 1 90 ? -9.275 -6.593 11.248 1.00 96.00 90 ASP A CA 1
ATOM 705 C C . ASP A 1 90 ? -8.326 -5.565 10.625 1.00 96.00 90 ASP A C 1
ATOM 707 O O . ASP A 1 90 ? -7.763 -5.791 9.549 1.00 96.00 90 ASP A O 1
ATOM 711 N N . ALA A 1 91 ? -8.087 -4.447 11.317 1.00 97.19 91 ALA A N 1
ATOM 712 C CA . ALA A 1 91 ? -7.142 -3.429 10.872 1.00 97.19 91 ALA A CA 1
ATOM 713 C C . ALA A 1 91 ? -5.707 -3.976 10.803 1.00 97.19 91 ALA A C 1
ATOM 715 O O . ALA A 1 91 ? -4.982 -3.692 9.845 1.00 97.19 91 ALA A O 1
ATOM 716 N N . GLU A 1 92 ? -5.289 -4.792 11.773 1.00 98.00 92 GLU A N 1
ATOM 717 C CA . GLU A 1 92 ? -3.991 -5.466 11.742 1.00 98.00 92 GLU A CA 1
ATOM 718 C C . GLU A 1 92 ? -3.872 -6.454 10.578 1.00 98.00 92 GLU A C 1
ATOM 720 O O . GLU A 1 92 ? -2.839 -6.484 9.898 1.00 98.00 92 GLU A O 1
ATOM 725 N N . ALA A 1 93 ? -4.910 -7.256 10.332 1.00 97.75 93 ALA A N 1
ATOM 726 C CA . ALA A 1 93 ? -4.949 -8.201 9.222 1.00 97.75 93 ALA A CA 1
ATOM 727 C C . ALA A 1 93 ? -4.854 -7.468 7.876 1.00 97.75 93 ALA A C 1
ATOM 729 O O . ALA A 1 93 ? -4.013 -7.810 7.035 1.00 97.75 93 ALA A O 1
ATOM 730 N N . LEU A 1 94 ? -5.630 -6.393 7.708 1.00 97.94 94 LEU A N 1
ATOM 731 C CA . LEU A 1 94 ? -5.575 -5.540 6.527 1.00 97.94 94 LEU A CA 1
ATOM 732 C C . LEU A 1 94 ? -4.182 -4.921 6.357 1.00 97.94 94 LEU A C 1
ATOM 734 O O . LEU A 1 94 ? -3.595 -5.031 5.281 1.00 97.94 94 LEU A O 1
ATOM 738 N N . ALA A 1 95 ? -3.598 -4.347 7.410 1.00 98.12 95 ALA A N 1
ATOM 739 C CA . ALA A 1 95 ? -2.262 -3.757 7.351 1.00 98.12 95 ALA A CA 1
ATOM 740 C C . ALA A 1 95 ? -1.181 -4.785 6.970 1.00 98.12 95 ALA A C 1
ATOM 742 O O . ALA A 1 95 ? -0.277 -4.477 6.189 1.00 98.12 95 ALA A O 1
ATOM 743 N N . LYS A 1 96 ? -1.265 -6.020 7.482 1.00 98.19 96 LYS A N 1
ATOM 744 C CA . LYS A 1 96 ? -0.365 -7.119 7.091 1.00 98.19 96 LYS A CA 1
ATOM 745 C C . LYS A 1 96 ? -0.527 -7.476 5.613 1.00 98.19 96 LYS A C 1
ATOM 747 O O . LYS A 1 96 ? 0.484 -7.612 4.921 1.00 98.19 96 LYS A O 1
ATOM 752 N N . SER A 1 97 ? -1.765 -7.571 5.125 1.00 98.25 97 SER A N 1
ATOM 753 C CA . SER A 1 97 ? -2.047 -7.865 3.714 1.00 98.25 97 SER A CA 1
ATOM 754 C C . SER A 1 97 ? -1.495 -6.779 2.782 1.00 98.25 97 SER A C 1
ATOM 756 O O . SER A 1 97 ? -0.779 -7.085 1.830 1.00 98.25 97 SER A O 1
ATOM 758 N N . LEU A 1 98 ? -1.709 -5.501 3.114 1.00 98.25 98 LEU A N 1
ATOM 759 C CA . LEU A 1 98 ? -1.220 -4.373 2.325 1.00 98.25 98 LEU A CA 1
ATOM 760 C C . LEU A 1 98 ? 0.308 -4.332 2.297 1.00 98.25 98 LEU A C 1
ATOM 762 O O . LEU A 1 98 ? 0.892 -4.154 1.232 1.00 98.25 98 LEU A O 1
ATOM 766 N N . ARG A 1 99 ? 0.975 -4.580 3.432 1.00 98.31 99 ARG A N 1
ATOM 767 C CA . ARG A 1 99 ? 2.444 -4.688 3.475 1.00 98.31 99 ARG A CA 1
ATOM 768 C C . ARG A 1 99 ? 2.972 -5.824 2.601 1.00 98.31 99 ARG A C 1
ATOM 770 O O . ARG A 1 99 ? 4.022 -5.673 1.985 1.00 98.31 99 ARG A O 1
ATOM 777 N N . ALA A 1 100 ? 2.273 -6.958 2.539 1.00 98.31 100 ALA A N 1
ATOM 778 C CA . ALA A 1 100 ? 2.659 -8.053 1.652 1.00 98.31 100 ALA A CA 1
ATOM 779 C C . ALA A 1 100 ? 2.548 -7.647 0.173 1.00 98.31 100 ALA A C 1
ATOM 781 O O . ALA A 1 100 ? 3.486 -7.879 -0.587 1.00 98.31 100 ALA A O 1
ATOM 782 N N . VAL A 1 101 ? 1.461 -6.970 -0.208 1.00 98.31 101 VAL A N 1
ATOM 783 C CA . VAL A 1 101 ? 1.266 -6.453 -1.573 1.00 98.31 101 VAL A CA 1
ATOM 784 C C . VAL A 1 101 ? 2.323 -5.410 -1.936 1.00 98.31 101 VAL A C 1
ATOM 786 O O . VAL A 1 101 ? 2.867 -5.458 -3.037 1.00 98.31 101 VAL A O 1
ATOM 789 N N . VAL A 1 102 ? 2.650 -4.487 -1.025 1.00 98.44 102 VAL A N 1
ATOM 790 C CA . VAL A 1 102 ? 3.707 -3.486 -1.246 1.00 98.44 102 VAL A CA 1
ATOM 791 C C . VAL A 1 102 ? 5.044 -4.172 -1.511 1.00 98.44 102 VAL A C 1
ATOM 793 O O . VAL A 1 102 ? 5.646 -3.910 -2.545 1.00 98.44 102 VAL A O 1
ATOM 796 N N . ARG A 1 103 ? 5.450 -5.135 -0.673 1.00 98.38 103 ARG A N 1
ATOM 797 C CA . ARG A 1 103 ? 6.697 -5.890 -0.887 1.00 98.38 103 ARG A CA 1
ATOM 798 C C . ARG A 1 103 ? 6.722 -6.636 -2.218 1.00 98.38 103 ARG A C 1
ATOM 800 O O . ARG A 1 103 ? 7.742 -6.646 -2.895 1.00 98.38 103 ARG A O 1
ATOM 807 N N . GLN A 1 104 ? 5.605 -7.249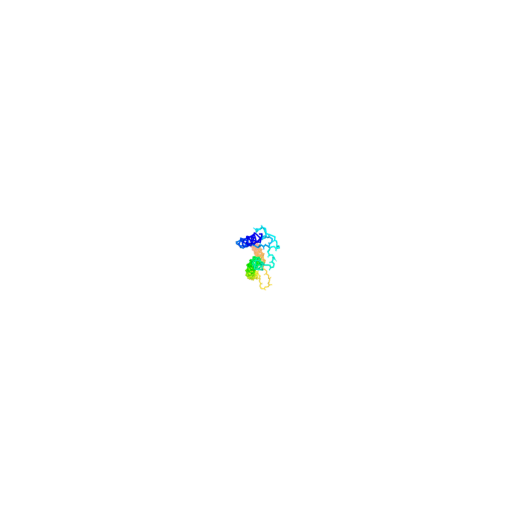 -2.612 1.00 98.25 104 GLN A N 1
ATOM 808 C CA . GLN A 1 104 ? 5.503 -7.924 -3.907 1.00 98.25 104 GLN A CA 1
ATOM 809 C C . GLN A 1 104 ? 5.680 -6.937 -5.070 1.00 98.25 104 GLN A C 1
ATOM 811 O O . GLN A 1 104 ? 6.356 -7.245 -6.051 1.00 98.25 104 GLN A O 1
ATOM 816 N N . ARG A 1 105 ? 5.083 -5.745 -4.964 1.00 97.81 105 ARG A N 1
ATOM 817 C CA . ARG A 1 105 ? 5.219 -4.690 -5.974 1.00 97.81 105 ARG A CA 1
ATOM 818 C C . ARG A 1 105 ? 6.635 -4.132 -6.026 1.00 97.81 105 ARG A C 1
ATOM 820 O O . ARG A 1 105 ? 7.153 -3.971 -7.121 1.00 97.81 105 ARG A O 1
ATOM 827 N N . GLU A 1 106 ? 7.264 -3.886 -4.883 1.00 98.12 106 GLU A N 1
ATOM 828 C CA . GLU A 1 106 ? 8.656 -3.431 -4.801 1.00 98.12 106 GLU A CA 1
ATOM 829 C C . GLU A 1 106 ? 9.615 -4.449 -5.420 1.00 98.12 106 GLU A C 1
ATOM 831 O O . GLU A 1 106 ? 10.442 -4.073 -6.244 1.00 98.12 106 GLU A O 1
ATOM 836 N N . ALA A 1 107 ? 9.451 -5.741 -5.118 1.00 97.88 107 ALA A N 1
ATOM 837 C CA . ALA A 1 107 ? 10.229 -6.799 -5.761 1.00 97.88 107 ALA A CA 1
ATOM 838 C C . ALA A 1 107 ? 10.054 -6.773 -7.286 1.00 97.88 107 ALA A C 1
ATOM 840 O O . ALA A 1 107 ? 11.032 -6.788 -8.026 1.00 97.88 107 ALA A O 1
ATOM 841 N N . ARG A 1 108 ? 8.811 -6.629 -7.768 1.00 97.81 108 ARG A N 1
ATOM 842 C CA . ARG A 1 108 ? 8.544 -6.541 -9.207 1.00 97.81 108 ARG A CA 1
ATOM 843 C C . ARG A 1 108 ? 9.142 -5.287 -9.847 1.00 97.81 108 ARG A C 1
ATOM 845 O O . ARG A 1 108 ? 9.617 -5.365 -10.975 1.00 97.81 108 ARG A O 1
ATOM 852 N N . ILE A 1 109 ? 9.101 -4.14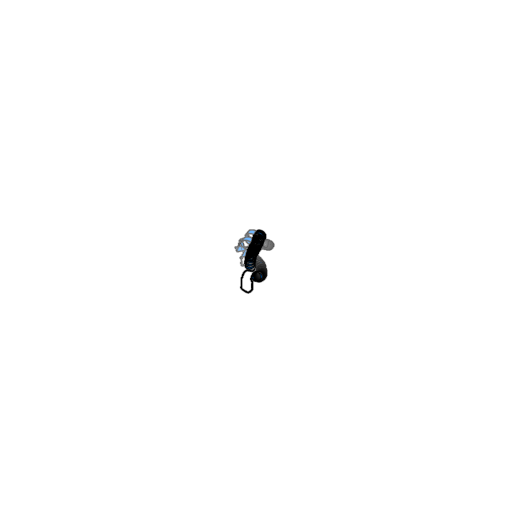7 -9.161 1.00 97.44 109 ILE A N 1
ATOM 853 C CA . ILE A 1 109 ? 9.726 -2.904 -9.628 1.00 97.44 109 ILE A CA 1
ATOM 854 C C . ILE A 1 109 ? 11.237 -3.095 -9.719 1.00 97.44 109 ILE A C 1
ATOM 856 O O . ILE A 1 109 ? 11.816 -2.725 -10.734 1.00 97.44 109 ILE A O 1
ATOM 860 N N . ASN A 1 110 ? 11.862 -3.717 -8.721 1.00 96.31 110 ASN A N 1
ATOM 861 C CA . ASN A 1 110 ? 13.298 -3.988 -8.723 1.00 96.31 110 ASN A CA 1
ATOM 862 C C . ASN A 1 110 ? 13.697 -4.928 -9.865 1.00 96.31 110 ASN A C 1
ATOM 864 O O . ASN A 1 110 ? 14.641 -4.622 -10.585 1.00 96.31 110 ASN A O 1
ATOM 868 N N . ASP A 1 111 ? 12.940 -6.004 -10.098 1.00 96.12 111 ASP A N 1
ATOM 869 C CA . ASP A 1 111 ? 13.175 -6.917 -11.225 1.00 96.12 111 ASP A CA 1
ATOM 870 C C . ASP A 1 111 ? 13.076 -6.194 -12.574 1.00 96.12 111 ASP A C 1
ATOM 872 O O . ASP A 1 111 ? 13.909 -6.385 -13.458 1.00 96.12 111 ASP A O 1
ATOM 876 N N . LEU A 1 112 ? 12.041 -5.364 -12.749 1.00 96.12 112 LEU A N 1
ATOM 877 C CA . LEU A 1 112 ? 11.838 -4.597 -13.978 1.00 96.12 112 LEU A CA 1
ATOM 878 C C . LEU A 1 112 ? 12.906 -3.519 -14.156 1.00 96.12 112 LEU A C 1
ATOM 880 O O . LEU A 1 112 ? 13.351 -3.285 -15.272 1.00 96.12 112 LEU A O 1
ATOM 884 N N . THR A 1 113 ? 13.336 -2.893 -13.064 1.00 94.56 113 THR A N 1
ATOM 885 C CA . THR A 1 113 ? 14.411 -1.901 -13.077 1.00 94.56 113 THR A CA 1
ATOM 886 C C . THR A 1 113 ? 15.727 -2.572 -13.445 1.00 94.56 113 THR A C 1
ATOM 888 O O . THR A 1 113 ? 16.433 -2.058 -14.299 1.00 94.56 113 THR A O 1
ATOM 891 N N . GLY A 1 114 ? 16.015 -3.759 -12.903 1.00 93.75 114 GLY A N 1
ATOM 892 C CA . GLY A 1 114 ? 17.189 -4.551 -13.269 1.00 93.75 114 GLY A CA 1
ATOM 893 C C . GLY A 1 114 ? 17.236 -4.909 -14.757 1.00 93.75 114 GLY A C 1
ATOM 894 O O . GLY A 1 114 ? 18.308 -4.894 -15.346 1.00 93.75 114 GLY A O 1
ATOM 895 N N . GLN A 1 115 ? 16.084 -5.136 -15.399 1.00 94.94 115 GLN A N 1
ATOM 896 C CA . GLN A 1 115 ? 16.004 -5.394 -16.848 1.00 94.94 115 GLN A CA 1
ATOM 897 C C . GLN A 1 115 ? 16.351 -4.179 -17.723 1.00 94.94 115 GLN A C 1
ATOM 899 O O . GLN A 1 115 ? 16.533 -4.342 -18.927 1.00 94.94 115 GLN A O 1
ATOM 904 N N . LEU A 1 116 ? 16.420 -2.970 -17.156 1.00 95.75 116 LEU A N 1
ATOM 905 C CA . LEU A 1 116 ? 16.829 -1.765 -17.883 1.00 95.75 116 LEU A CA 1
ATOM 906 C C . LEU A 1 116 ? 18.350 -1.590 -17.941 1.00 95.75 116 LEU A C 1
ATOM 908 O O . LEU A 1 116 ? 18.819 -0.707 -18.661 1.00 95.75 116 LEU A O 1
ATOM 912 N N . TYR A 1 117 ? 19.108 -2.408 -17.210 1.00 96.19 117 TYR A N 1
ATOM 913 C CA . TYR A 1 117 ? 20.563 -2.345 -17.148 1.00 96.19 117 TYR A CA 1
ATOM 914 C C . TYR A 1 117 ? 21.201 -3.566 -17.820 1.00 96.19 117 TYR A C 1
ATOM 916 O O . TYR A 1 117 ? 20.626 -4.656 -17.837 1.00 96.19 117 TYR A O 1
ATOM 924 N N . ASP A 1 118 ? 22.384 -3.375 -18.396 1.00 92.31 118 ASP A N 1
ATOM 925 C CA . ASP A 1 118 ? 23.238 -4.469 -18.861 1.00 92.31 118 ASP A CA 1
ATOM 926 C C . ASP A 1 118 ? 23.986 -5.138 -17.676 1.00 92.31 118 ASP A C 1
ATOM 928 O O . ASP A 1 118 ? 23.936 -4.640 -16.544 1.00 92.31 118 ASP A O 1
ATOM 932 N N . PRO A 1 119 ? 24.657 -6.289 -17.885 1.00 90.00 119 PRO A N 1
ATOM 933 C CA . PRO A 1 119 ? 25.457 -6.946 -16.846 1.00 90.00 119 PRO A CA 1
ATOM 934 C C . PRO A 1 119 ? 26.581 -6.076 -16.261 1.00 90.00 119 PRO A C 1
ATOM 936 O O . PRO A 1 119 ? 27.017 -6.312 -15.134 1.00 90.00 119 PRO A O 1
ATOM 939 N N . GLU A 1 120 ? 27.051 -5.082 -17.011 1.00 90.25 120 GLU A N 1
ATOM 940 C CA . GLU A 1 120 ? 28.075 -4.117 -16.620 1.00 90.25 120 GLU A CA 1
ATOM 941 C C . GLU A 1 120 ? 27.512 -2.928 -15.812 1.00 90.25 120 GLU A C 1
ATOM 943 O O . GLU A 1 120 ? 28.283 -2.131 -15.273 1.00 90.25 120 GLU A O 1
ATOM 948 N N . GLY A 1 121 ? 26.186 -2.829 -15.671 1.00 90.56 121 GLY A N 1
ATOM 949 C CA . GLY A 1 121 ? 25.491 -1.791 -14.912 1.00 90.56 121 GLY A CA 1
ATOM 950 C C . GLY A 1 121 ? 25.197 -0.505 -15.691 1.00 90.56 121 GLY A C 1
ATOM 951 O O . GLY A 1 121 ? 24.799 0.491 -15.082 1.00 90.56 121 GLY A O 1
ATOM 952 N N . ASN A 1 122 ? 25.358 -0.493 -17.014 1.00 92.50 122 ASN A N 1
ATOM 953 C CA . ASN A 1 122 ? 24.976 0.633 -17.862 1.00 92.50 122 ASN A CA 1
ATOM 954 C C . ASN A 1 122 ? 23.495 0.563 -18.228 1.00 92.50 122 ASN A C 1
ATOM 956 O O . ASN A 1 122 ? 22.926 -0.504 -18.458 1.00 92.50 122 ASN A O 1
ATOM 960 N N . HIS A 1 123 ? 22.859 1.727 -18.324 1.00 95.69 123 HIS A N 1
ATOM 961 C CA . HIS A 1 123 ? 21.456 1.805 -18.698 1.00 95.69 123 HIS A CA 1
ATOM 962 C C . HIS A 1 123 ? 21.278 1.557 -20.206 1.00 95.69 123 HIS A C 1
ATOM 964 O O . HIS A 1 123 ? 21.768 2.318 -21.047 1.00 95.69 123 HIS A O 1
ATOM 970 N N . LEU A 1 124 ? 20.510 0.526 -20.568 1.00 95.19 124 LEU A N 1
ATOM 971 C CA . LEU A 1 124 ? 20.366 0.040 -21.946 1.00 95.19 124 LEU A CA 1
ATOM 972 C C . LEU A 1 124 ? 19.841 1.103 -22.920 1.00 95.19 124 LEU A C 1
ATOM 974 O O . LEU A 1 124 ? 20.163 1.068 -24.110 1.00 95.19 124 LEU A O 1
ATOM 978 N N . ALA A 1 125 ? 19.018 2.049 -22.457 1.00 93.75 125 ALA A N 1
ATOM 979 C CA . ALA A 1 125 ? 18.505 3.113 -23.323 1.00 93.75 125 ALA A CA 1
ATOM 980 C C . ALA A 1 125 ? 19.585 4.145 -23.685 1.00 93.75 125 ALA A C 1
ATOM 982 O O . ALA A 1 125 ? 19.596 4.650 -24.809 1.00 93.75 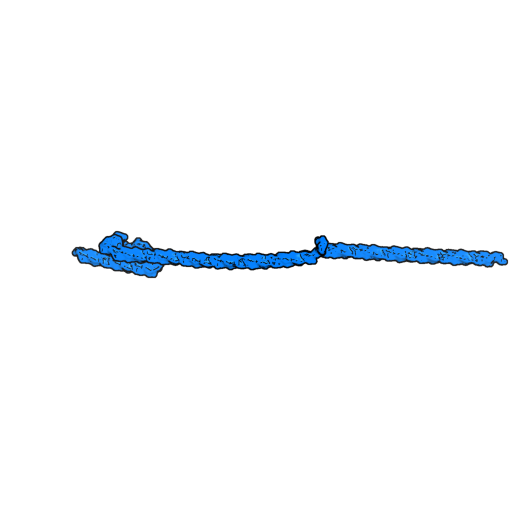125 ALA A O 1
ATOM 983 N N . GLU A 1 126 ? 20.494 4.440 -22.754 1.00 94.00 126 GLU A N 1
ATOM 984 C CA . GLU A 1 126 ? 21.592 5.384 -22.978 1.00 94.00 126 GLU A CA 1
ATOM 985 C C . GLU A 1 126 ? 22.622 4.774 -23.924 1.00 94.00 126 GLU A C 1
ATOM 987 O O . GLU A 1 126 ? 23.018 5.414 -24.900 1.00 94.00 126 GLU A O 1
ATOM 992 N N . GLU A 1 127 ? 22.963 3.500 -23.716 1.00 94.81 127 GLU A N 1
ATOM 993 C CA . GLU A 1 127 ? 23.883 2.788 -24.602 1.00 94.81 127 GLU A CA 1
ATOM 994 C C . GLU A 1 127 ? 23.293 2.638 -26.013 1.00 94.81 127 GLU A C 1
ATOM 996 O O . GLU A 1 127 ? 23.972 2.900 -27.004 1.00 94.81 127 GLU A O 1
ATOM 1001 N N . ASN A 1 128 ? 21.990 2.359 -26.143 1.00 95.50 128 ASN A N 1
ATOM 1002 C CA . ASN A 1 128 ? 21.320 2.384 -27.447 1.00 95.50 128 ASN A CA 1
ATOM 1003 C C . ASN A 1 128 ? 21.391 3.759 -28.129 1.00 95.50 128 ASN A C 1
ATOM 1005 O O . ASN A 1 128 ? 21.602 3.836 -29.343 1.00 95.50 128 ASN A O 1
ATOM 1009 N N . ALA A 1 129 ? 21.201 4.851 -27.384 1.00 96.19 129 ALA A N 1
ATOM 1010 C CA . ALA A 1 129 ? 21.310 6.200 -27.933 1.00 96.19 129 ALA A CA 1
ATOM 1011 C C . ALA A 1 129 ? 22.742 6.492 -28.410 1.00 96.19 129 ALA A C 1
ATOM 1013 O O . ALA A 1 129 ? 22.936 6.973 -29.531 1.00 96.19 129 ALA A O 1
ATOM 1014 N N . ARG A 1 130 ? 23.742 6.115 -27.605 1.00 96.00 130 ARG A N 1
ATOM 1015 C CA . ARG A 1 130 ? 25.165 6.241 -27.934 1.00 96.00 130 ARG A CA 1
ATOM 1016 C C . ARG A 1 130 ? 25.533 5.446 -29.185 1.00 96.00 130 ARG A C 1
ATOM 1018 O O . ARG A 1 130 ? 26.146 5.996 -30.100 1.00 96.00 130 ARG A O 1
ATOM 1025 N N . LEU A 1 131 ? 25.119 4.181 -29.262 1.00 96.31 131 LEU A N 1
ATOM 1026 C CA . LEU A 1 131 ? 25.368 3.313 -30.415 1.00 96.31 131 LEU A CA 1
ATOM 1027 C C . LEU A 1 131 ? 24.734 3.876 -31.690 1.00 96.31 131 LEU A C 1
ATOM 1029 O O . LEU A 1 131 ? 25.382 3.904 -32.735 1.00 96.31 131 LEU A O 1
ATOM 1033 N N . ARG A 1 132 ? 23.506 4.403 -31.619 1.00 97.75 132 ARG A N 1
ATOM 1034 C CA . ARG A 1 132 ? 22.856 5.065 -32.765 1.00 97.75 132 ARG A CA 1
ATOM 1035 C C . ARG A 1 132 ? 23.636 6.286 -33.244 1.00 97.75 132 ARG A C 1
ATOM 1037 O O . ARG A 1 132 ? 23.824 6.457 -34.449 1.00 97.75 132 ARG A O 1
ATOM 1044 N N . GLN A 1 133 ? 24.118 7.114 -32.321 1.00 98.19 133 GLN A N 1
ATOM 1045 C CA . GLN A 1 133 ? 24.921 8.289 -32.656 1.00 98.19 133 GLN A CA 1
ATOM 1046 C C . GLN A 1 133 ? 26.263 7.895 -33.294 1.00 98.19 133 GLN A C 1
ATOM 1048 O O . GLN A 1 133 ? 26.689 8.504 -34.283 1.00 98.19 133 GLN A O 1
ATOM 1053 N N . LEU A 1 134 ? 26.896 6.836 -32.784 1.00 98.19 134 LEU A N 1
ATOM 1054 C CA . LEU A 1 134 ? 28.125 6.287 -33.348 1.00 98.19 134 LEU A CA 1
ATOM 1055 C C . LEU A 1 134 ? 27.896 5.752 -34.766 1.00 98.19 134 LEU A C 1
ATOM 1057 O O . LEU A 1 134 ? 28.633 6.120 -35.678 1.00 98.19 134 LEU A O 1
ATOM 1061 N N . VAL A 1 135 ? 26.845 4.958 -34.981 1.00 98.25 135 VAL A N 1
ATOM 1062 C CA . VAL A 1 135 ? 26.477 4.435 -36.307 1.00 98.25 135 VAL A CA 1
ATOM 1063 C C . VAL A 1 135 ? 26.212 5.570 -37.294 1.00 98.25 135 VAL A C 1
ATOM 1065 O O . VAL A 1 135 ? 26.723 5.532 -38.413 1.00 98.25 135 VAL A O 1
ATOM 1068 N N . SER A 1 136 ? 25.479 6.610 -36.888 1.00 98.12 136 SER A N 1
ATOM 1069 C CA . SER A 1 136 ? 25.235 7.788 -37.730 1.00 98.12 136 SER A CA 1
ATOM 1070 C C . SER A 1 136 ? 26.542 8.474 -38.137 1.00 98.12 136 SER A C 1
ATOM 1072 O O . SER A 1 136 ? 26.739 8.802 -39.306 1.00 98.12 136 SER A O 1
ATOM 1074 N N . THR A 1 137 ? 27.455 8.659 -37.183 1.00 98.31 137 THR A N 1
ATOM 1075 C CA . THR A 1 137 ? 28.759 9.293 -37.423 1.00 98.31 137 THR A CA 1
ATOM 1076 C C . THR A 1 137 ? 29.620 8.455 -38.367 1.00 98.31 137 THR A C 1
ATOM 1078 O O . THR A 1 137 ? 30.175 8.973 -39.334 1.00 98.31 137 THR A O 1
ATOM 1081 N N . LEU A 1 138 ? 29.697 7.144 -38.130 1.00 98.38 138 LEU A N 1
ATOM 1082 C CA . LEU A 1 138 ? 30.456 6.222 -38.974 1.00 98.38 138 LEU A CA 1
ATOM 1083 C C . LEU A 1 138 ? 29.889 6.156 -40.393 1.00 98.38 138 LEU A C 1
ATOM 1085 O O . LEU A 1 138 ? 30.653 6.178 -41.355 1.00 98.38 138 LEU A O 1
ATOM 1089 N N . THR A 1 139 ? 28.564 6.146 -40.535 1.00 98.50 139 THR A N 1
ATOM 1090 C CA . THR A 1 139 ? 27.895 6.156 -41.843 1.00 98.50 139 THR A CA 1
ATOM 1091 C C . THR A 1 139 ? 28.217 7.435 -42.613 1.00 98.50 139 THR A C 1
ATOM 1093 O O . THR A 1 139 ? 28.560 7.373 -43.793 1.00 98.50 139 THR A O 1
ATOM 1096 N N . HIS A 1 140 ? 28.181 8.590 -41.941 1.00 98.12 140 HIS A N 1
ATOM 1097 C CA . HIS A 1 140 ? 28.558 9.865 -42.549 1.00 98.12 140 HIS A CA 1
ATOM 1098 C C . HIS A 1 140 ? 30.027 9.873 -43.000 1.00 98.12 140 HIS A C 1
ATOM 1100 O O . HIS A 1 140 ? 30.335 10.254 -44.130 1.00 98.12 140 HIS A O 1
ATOM 1106 N N . ASN A 1 141 ? 30.936 9.390 -42.148 1.00 98.19 141 ASN A N 1
ATOM 1107 C CA . ASN A 1 141 ? 32.359 9.295 -42.475 1.00 98.19 141 ASN A CA 1
ATOM 1108 C C . ASN A 1 141 ? 32.619 8.351 -43.658 1.00 98.19 141 ASN A C 1
ATOM 1110 O O . ASN A 1 141 ? 33.438 8.663 -44.523 1.00 98.19 141 ASN A O 1
ATOM 1114 N N . LEU A 1 142 ? 31.903 7.225 -43.727 1.00 98.31 142 LEU A N 1
ATOM 1115 C CA . LEU A 1 142 ? 31.996 6.281 -44.836 1.00 98.31 142 LEU A CA 1
ATOM 1116 C C . LEU A 1 142 ? 31.540 6.920 -46.153 1.00 98.31 142 LEU A C 1
ATOM 1118 O O . LEU A 1 142 ? 32.265 6.845 -47.142 1.00 98.31 142 LEU A O 1
ATOM 1122 N N . GLN A 1 143 ? 30.383 7.589 -46.160 1.00 98.19 143 GLN A N 1
ATOM 1123 C CA . GLN A 1 143 ? 29.870 8.289 -47.343 1.00 98.19 143 GLN A CA 1
ATOM 1124 C C . GLN A 1 143 ? 30.836 9.376 -47.822 1.00 98.19 143 GLN A C 1
ATOM 1126 O O . GLN A 1 143 ? 31.104 9.487 -49.018 1.00 98.19 143 GLN A O 1
ATOM 1131 N N . ARG A 1 144 ? 31.410 10.145 -46.888 1.00 98.00 144 ARG A N 1
ATOM 1132 C CA . ARG A 1 144 ? 32.434 11.145 -47.203 1.00 98.00 144 ARG A CA 1
ATOM 1133 C C . ARG A 1 144 ? 33.658 10.505 -47.857 1.00 98.00 144 ARG A C 1
ATOM 1135 O O . ARG A 1 144 ? 34.073 10.937 -48.925 1.00 98.00 144 ARG A O 1
ATOM 1142 N N . SER A 1 145 ? 34.190 9.441 -47.257 1.00 98.12 145 SER A N 1
ATOM 1143 C CA . SER A 1 145 ? 35.357 8.731 -47.790 1.00 98.12 145 SER A CA 1
ATOM 1144 C C . SER A 1 145 ? 35.091 8.111 -49.168 1.00 98.12 145 SER A C 1
ATOM 1146 O O . SER A 1 145 ? 35.974 8.112 -50.027 1.00 98.12 145 SER A O 1
ATOM 1148 N N . GLN A 1 146 ? 33.878 7.614 -49.416 1.00 98.12 146 GLN A N 1
ATOM 1149 C CA . GLN A 1 146 ? 33.463 7.135 -50.736 1.00 98.12 146 GLN A CA 1
ATOM 1150 C C . GLN A 1 146 ? 33.441 8.275 -51.766 1.00 98.12 146 GLN A C 1
ATOM 1152 O O . GLN A 1 146 ? 34.033 8.135 -52.834 1.00 98.12 146 GLN A O 1
ATOM 1157 N N . GLY A 1 147 ? 32.858 9.428 -51.421 1.00 98.00 147 GLY A N 1
ATOM 1158 C CA . GLY A 1 147 ? 32.848 10.608 -52.292 1.00 98.00 147 GLY A CA 1
ATOM 1159 C C . GLY A 1 147 ? 34.250 11.142 -52.618 1.00 98.00 147 GLY A C 1
ATOM 1160 O O . GLY A 1 147 ? 34.529 11.510 -53.766 1.00 98.00 147 GLY A O 1
ATOM 1161 N N . ASP A 1 148 ? 35.156 11.131 -51.638 1.00 97.94 148 ASP A N 1
ATOM 1162 C CA . ASP A 1 148 ? 36.560 11.507 -51.833 1.00 97.94 148 ASP A CA 1
ATOM 1163 C C . ASP A 1 148 ? 37.265 10.525 -52.786 1.00 97.94 148 ASP A C 1
ATOM 1165 O O . ASP A 1 148 ? 37.932 10.945 -53.736 1.00 97.94 148 ASP A O 1
ATOM 1169 N N . ASN A 1 149 ? 37.056 9.215 -52.606 1.00 97.81 149 ASN A N 1
ATOM 1170 C CA . ASN A 1 149 ? 37.593 8.182 -53.498 1.00 97.81 149 ASN A CA 1
ATOM 1171 C C . ASN A 1 149 ? 37.099 8.340 -54.941 1.00 97.81 149 ASN A C 1
ATOM 1173 O O . ASN A 1 149 ? 37.898 8.264 -55.875 1.00 97.81 149 ASN A O 1
ATOM 1177 N N . ASP A 1 150 ? 35.808 8.593 -55.145 1.00 97.88 150 ASP A N 1
ATOM 1178 C CA . ASP A 1 150 ? 35.243 8.792 -56.483 1.00 97.88 150 ASP A CA 1
ATOM 1179 C C . ASP A 1 150 ? 35.783 10.061 -57.152 1.00 97.88 150 ASP A C 1
ATOM 1181 O O . ASP A 1 150 ? 35.994 10.110 -58.367 1.00 97.88 150 ASP A O 1
ATOM 1185 N N . THR A 1 151 ? 36.056 11.100 -56.367 1.00 97.81 151 THR A N 1
ATOM 1186 C CA . THR A 1 151 ? 36.690 12.328 -56.859 1.00 97.81 151 THR A CA 1
ATOM 1187 C C . THR A 1 151 ? 38.140 12.080 -57.272 1.00 97.81 151 THR A C 1
ATOM 1189 O O . THR A 1 151 ? 38.541 12.485 -58.366 1.00 97.81 151 THR A O 1
ATOM 1192 N N . LEU A 1 152 ? 38.909 11.347 -56.463 1.00 97.88 152 LEU A N 1
ATOM 1193 C CA . LEU A 1 152 ? 40.280 10.954 -56.798 1.00 97.88 152 LEU A CA 1
ATOM 1194 C C . LEU A 1 152 ? 40.336 10.055 -58.037 1.00 97.88 152 LEU A C 1
ATOM 1196 O O . LEU A 1 152 ? 41.188 10.264 -58.899 1.00 97.88 152 LEU A O 1
ATOM 1200 N N . ARG A 1 153 ? 39.406 9.103 -58.173 1.00 97.62 153 ARG A N 1
ATOM 1201 C CA . ARG A 1 153 ? 39.295 8.240 -59.360 1.00 97.62 153 ARG A CA 1
ATOM 1202 C C . ARG A 1 153 ? 39.035 9.052 -60.624 1.00 97.62 153 ARG A C 1
ATOM 1204 O O . ARG A 1 153 ? 39.777 8.914 -61.590 1.00 97.62 153 ARG A O 1
ATOM 1211 N N . ARG A 1 154 ? 38.060 9.968 -60.591 1.00 97.44 154 ARG A N 1
ATOM 1212 C CA . ARG A 1 154 ? 37.778 10.870 -61.721 1.00 97.44 154 ARG A CA 1
ATOM 1213 C C . ARG A 1 154 ? 38.983 11.739 -62.084 1.00 97.44 154 ARG A C 1
ATOM 1215 O O . ARG A 1 154 ? 39.276 11.907 -63.265 1.00 97.44 154 ARG A O 1
ATOM 1222 N N . SER A 1 155 ? 39.697 12.259 -61.086 1.00 97.56 155 SER A N 1
ATOM 1223 C CA . SER A 1 155 ? 40.926 13.035 -61.298 1.00 97.56 155 SER A CA 1
ATOM 1224 C C . SER A 1 155 ? 42.030 12.195 -61.952 1.00 97.56 155 SER A C 1
ATOM 1226 O O . SER A 1 155 ? 42.647 12.625 -62.928 1.00 97.56 155 SER A O 1
ATOM 1228 N N . LEU A 1 156 ? 42.232 10.960 -61.480 1.00 97.69 156 LEU A N 1
ATOM 1229 C CA . LEU A 1 156 ? 43.198 10.022 -62.049 1.00 97.69 156 LEU A CA 1
ATOM 1230 C C . LEU A 1 156 ? 42.862 9.670 -63.503 1.00 97.69 156 LEU A C 1
ATOM 1232 O O . LEU A 1 156 ? 43.753 9.660 -64.352 1.00 97.69 156 LEU A O 1
ATOM 1236 N N . ASP A 1 157 ? 41.592 9.408 -63.803 1.00 97.56 157 ASP A N 1
ATOM 1237 C CA . ASP A 1 157 ? 41.143 9.096 -65.159 1.00 97.56 157 ASP A CA 1
ATOM 1238 C C . ASP A 1 157 ? 41.311 10.297 -66.098 1.00 97.56 157 ASP A C 1
ATOM 1240 O O . ASP A 1 157 ? 41.790 10.137 -67.223 1.00 97.56 157 ASP A O 1
ATOM 1244 N N . ALA A 1 158 ? 41.021 11.514 -65.625 1.00 97.25 158 ALA A N 1
ATOM 1245 C CA . ALA A 1 158 ? 41.278 12.743 -66.373 1.00 97.25 158 ALA A CA 1
ATOM 1246 C C . ALA A 1 158 ? 42.779 12.951 -66.642 1.00 97.25 158 ALA A C 1
ATOM 1248 O O . ALA A 1 158 ? 43.168 13.245 -67.774 1.00 97.25 158 ALA A O 1
ATOM 1249 N N . ALA A 1 159 ? 43.637 12.743 -65.638 1.00 97.06 159 ALA A N 1
ATOM 1250 C CA . ALA A 1 159 ? 45.088 12.833 -65.794 1.00 97.06 159 ALA A CA 1
ATOM 1251 C C . ALA A 1 159 ? 45.614 11.794 -66.799 1.00 97.06 159 ALA A C 1
ATOM 1253 O O . ALA A 1 159 ? 46.386 12.134 -67.696 1.00 97.06 159 ALA A O 1
ATOM 1254 N N . ARG A 1 160 ? 45.143 10.543 -66.714 1.00 96.81 160 ARG A N 1
ATOM 1255 C CA . ARG A 1 160 ? 45.473 9.475 -67.673 1.00 96.81 160 ARG A CA 1
ATOM 1256 C C . ARG A 1 160 ? 45.031 9.825 -69.092 1.00 96.81 160 ARG A C 1
ATOM 1258 O O . ARG A 1 160 ? 45.809 9.649 -70.030 1.00 96.81 160 ARG A O 1
ATOM 1265 N N . ALA A 1 161 ? 43.816 10.346 -69.255 1.00 95.94 161 ALA A N 1
ATOM 1266 C CA . ALA A 1 161 ? 43.303 10.781 -70.550 1.00 95.94 161 ALA A CA 1
ATOM 1267 C C . ALA A 1 161 ? 44.134 11.932 -71.136 1.00 95.94 161 ALA A C 1
ATOM 1269 O O . ALA A 1 161 ? 44.448 11.911 -72.325 1.00 95.94 161 ALA A O 1
ATOM 1270 N N . ASN A 1 162 ? 44.539 12.901 -70.310 1.00 96.06 162 ASN A N 1
ATOM 1271 C CA . ASN A 1 162 ? 45.407 13.999 -70.734 1.00 96.06 162 ASN A CA 1
ATOM 1272 C C . ASN A 1 162 ? 46.778 13.486 -71.185 1.00 96.06 162 ASN A C 1
ATOM 1274 O O . ASN A 1 162 ? 47.201 13.806 -72.291 1.00 96.06 162 ASN A O 1
ATOM 1278 N N . VAL A 1 163 ? 47.429 12.619 -70.400 1.00 96.06 163 VAL A N 1
ATOM 1279 C CA . VAL A 1 163 ? 48.716 12.009 -70.783 1.00 96.06 163 VAL A CA 1
ATOM 1280 C C . VAL A 1 163 ? 48.604 11.252 -72.106 1.00 96.06 163 VAL A C 1
ATOM 1282 O O . VAL A 1 163 ? 49.487 11.374 -72.954 1.00 96.06 163 VAL A O 1
ATOM 1285 N N . LYS A 1 164 ? 47.521 10.489 -72.312 1.00 95.31 164 LYS A N 1
ATOM 1286 C CA . LYS A 1 164 ? 47.277 9.790 -73.581 1.00 95.31 164 LYS A CA 1
ATOM 1287 C C . LYS A 1 164 ? 47.173 10.776 -74.749 1.00 95.31 164 LYS A C 1
ATOM 1289 O O . LYS A 1 164 ? 47.878 10.609 -75.736 1.00 95.31 164 LYS A O 1
ATOM 1294 N N . ARG A 1 165 ? 46.361 11.829 -74.610 1.00 93.88 165 ARG A N 1
ATOM 1295 C CA . ARG A 1 165 ? 46.201 12.862 -75.648 1.00 93.88 165 ARG A CA 1
ATOM 1296 C C . ARG A 1 165 ? 47.514 13.568 -75.979 1.00 93.88 165 ARG A C 1
ATOM 1298 O O . ARG A 1 165 ? 47.791 13.770 -77.155 1.00 93.88 165 ARG A O 1
ATOM 1305 N N . GLU A 1 166 ? 48.317 13.937 -74.980 1.00 93.81 166 GLU A N 1
ATOM 1306 C CA . GLU A 1 166 ? 49.617 14.575 -75.235 1.00 93.81 166 GLU A CA 1
ATOM 1307 C C . GLU A 1 166 ? 50.582 13.627 -75.958 1.00 93.81 166 GLU A C 1
ATOM 1309 O O . GLU A 1 166 ? 51.277 14.046 -76.881 1.00 93.81 166 GLU A O 1
ATOM 1314 N N . ARG A 1 167 ? 50.593 12.333 -75.607 1.00 92.38 167 ARG A N 1
ATOM 1315 C CA . ARG A 1 167 ? 51.377 11.328 -76.344 1.00 92.38 167 ARG A CA 1
ATOM 1316 C C . ARG A 1 167 ? 50.935 11.222 -77.801 1.00 92.38 167 ARG A C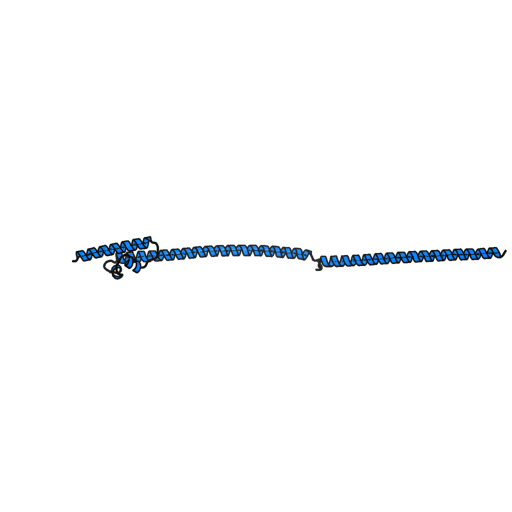 1
ATOM 1318 O O . ARG A 1 167 ? 51.791 11.273 -78.678 1.00 92.38 167 ARG A O 1
ATOM 1325 N N . ASP A 1 168 ? 49.631 11.134 -78.056 1.00 92.56 168 ASP A N 1
ATOM 1326 C CA . ASP A 1 168 ? 49.085 11.046 -79.416 1.00 92.56 168 ASP A CA 1
ATOM 1327 C C . ASP A 1 168 ? 49.449 12.295 -80.249 1.00 92.56 168 ASP A C 1
ATOM 1329 O O . ASP A 1 168 ? 49.838 12.184 -81.415 1.00 92.56 168 ASP A O 1
ATOM 1333 N N . ARG A 1 169 ? 49.406 13.493 -79.644 1.00 91.00 169 ARG A N 1
ATOM 1334 C CA . ARG A 1 169 ? 49.855 14.742 -80.289 1.00 91.00 169 ARG A CA 1
ATOM 1335 C C . ARG A 1 169 ? 51.344 14.728 -80.609 1.00 91.00 169 ARG A C 1
ATOM 1337 O O . ARG A 1 169 ? 51.706 15.051 -81.735 1.00 91.00 169 ARG A O 1
ATOM 1344 N N . ASN A 1 170 ? 52.187 14.342 -79.652 1.00 90.88 170 ASN A N 1
ATOM 1345 C CA . ASN A 1 170 ? 53.636 14.279 -79.849 1.00 90.88 170 ASN A CA 1
ATOM 1346 C C . ASN A 1 170 ? 53.998 13.300 -80.970 1.00 90.88 170 ASN A C 1
ATOM 1348 O O . ASN A 1 170 ? 54.798 13.630 -81.838 1.00 90.88 170 ASN A O 1
ATOM 1352 N N . VAL A 1 171 ? 53.361 12.126 -80.993 1.00 89.88 171 VAL A N 1
ATOM 1353 C CA . VAL A 1 171 ? 53.493 11.139 -82.073 1.00 89.88 171 VAL A CA 1
ATOM 1354 C C . VAL A 1 171 ? 53.107 11.754 -83.420 1.00 89.88 171 VAL A C 1
ATOM 1356 O O . VAL A 1 171 ? 53.874 11.676 -84.375 1.00 89.88 171 VAL A O 1
ATOM 1359 N N . THR A 1 172 ? 51.956 12.426 -83.488 1.00 89.75 172 THR A N 1
ATOM 1360 C CA . THR A 1 172 ? 51.490 13.076 -84.722 1.00 89.75 172 THR A CA 1
ATOM 1361 C C . THR A 1 172 ? 52.468 14.151 -85.204 1.00 89.75 172 THR A C 1
ATOM 1363 O O . THR A 1 172 ? 52.758 14.221 -86.392 1.00 89.75 172 THR A O 1
ATOM 1366 N N . GLN A 1 173 ? 53.005 14.976 -84.301 1.00 85.81 173 GLN A N 1
ATOM 1367 C CA . GLN A 1 173 ? 53.976 16.022 -84.638 1.00 85.81 173 GLN A CA 1
ATOM 1368 C C . GLN A 1 173 ? 55.316 15.453 -85.119 1.00 85.81 173 GLN A C 1
ATOM 1370 O O . GLN A 1 173 ? 55.883 15.977 -86.075 1.00 85.81 173 GLN A O 1
ATOM 1375 N N . LEU A 1 174 ? 55.806 14.382 -84.486 1.00 84.12 174 LEU A N 1
ATOM 1376 C CA . LEU A 1 174 ? 57.033 13.698 -84.898 1.00 84.12 174 LEU A CA 1
ATOM 1377 C C . LEU A 1 174 ? 56.901 13.156 -86.328 1.00 84.12 174 LEU A C 1
ATOM 1379 O O . LEU A 1 174 ? 57.723 13.482 -87.178 1.00 84.12 174 LEU A O 1
ATOM 1383 N N . PHE A 1 175 ? 55.824 12.424 -86.622 1.00 79.81 175 PHE A N 1
ATOM 1384 C CA . PHE A 1 175 ? 55.609 11.847 -87.953 1.00 79.81 175 PHE A CA 1
ATOM 1385 C C . PHE A 1 175 ? 55.211 12.880 -89.024 1.00 79.81 175 PHE A C 1
ATOM 1387 O O . PHE A 1 175 ? 55.537 12.707 -90.195 1.00 79.81 175 PHE A O 1
ATOM 1394 N N . ALA A 1 176 ? 54.555 13.985 -88.651 1.00 73.56 176 ALA A N 1
ATOM 1395 C CA . ALA A 1 176 ? 54.257 15.076 -89.582 1.00 73.56 176 ALA A CA 1
ATOM 1396 C C . ALA A 1 176 ? 55.516 15.857 -90.007 1.00 73.56 176 ALA A C 1
ATOM 1398 O O . ALA A 1 176 ? 55.590 16.325 -91.143 1.00 73.56 176 ALA A O 1
ATOM 1399 N N . ASN A 1 177 ? 56.509 15.992 -89.122 1.00 62.97 177 ASN A N 1
ATOM 1400 C CA . ASN A 1 177 ? 57.790 16.626 -89.451 1.00 62.97 177 ASN A CA 1
ATOM 1401 C C . ASN A 1 177 ? 58.708 15.709 -90.277 1.00 62.97 177 ASN A C 1
ATOM 1403 O O . ASN A 1 177 ? 59.447 16.214 -91.122 1.00 62.97 177 ASN A O 1
ATOM 1407 N N . ASP A 1 178 ? 58.613 14.389 -90.097 1.00 59.75 178 ASP A N 1
ATOM 1408 C CA . ASP A 1 178 ? 59.317 13.399 -90.929 1.00 59.75 178 ASP A CA 1
ATOM 1409 C C . ASP A 1 178 ? 58.854 13.483 -92.397 1.00 59.75 178 ASP A C 1
ATOM 1411 O O . ASP A 1 178 ? 59.665 13.591 -93.308 1.00 59.75 178 ASP A O 1
ATOM 1415 N N . SER A 1 179 ? 57.540 13.594 -92.634 1.00 59.19 179 SER A N 1
ATOM 1416 C CA . SER A 1 179 ? 56.961 13.717 -93.987 1.00 59.19 179 SER A CA 1
ATOM 1417 C C . SER A 1 179 ? 57.238 15.043 -94.724 1.00 59.19 179 SER A C 1
ATOM 1419 O O . SER A 1 179 ? 56.802 15.214 -95.859 1.00 59.19 179 SER A O 1
ATOM 1421 N N . ARG A 1 180 ? 57.912 16.006 -94.079 1.00 56.66 180 ARG A N 1
ATOM 1422 C CA . ARG A 1 180 ? 58.319 17.300 -94.667 1.00 56.66 180 ARG A CA 1
ATOM 1423 C C . ARG A 1 180 ? 59.809 17.362 -95.028 1.00 56.66 180 ARG A C 1
ATOM 1425 O O . ARG A 1 180 ? 60.254 18.413 -95.480 1.00 56.66 180 ARG A O 1
ATOM 1432 N N . SER A 1 181 ? 60.558 16.286 -94.781 1.00 52.53 181 SER A N 1
ATOM 1433 C CA . SER A 1 181 ? 62.014 16.222 -94.975 1.00 52.53 181 SER A CA 1
ATOM 1434 C C . SER A 1 181 ? 62.453 15.354 -96.170 1.00 52.53 181 SER A C 1
ATOM 1436 O O . SER A 1 181 ? 63.656 15.188 -96.357 1.00 52.53 181 SER A O 1
ATOM 1438 N N . ASP A 1 182 ? 61.503 14.869 -96.979 1.00 47.00 182 ASP A N 1
ATOM 1439 C CA . ASP A 1 182 ? 61.707 14.285 -98.321 1.00 47.00 182 ASP A CA 1
ATOM 1440 C C . ASP A 1 182 ? 61.315 15.298 -99.413 1.00 47.00 182 ASP A C 1
ATOM 1442 O O . ASP A 1 182 ? 61.983 15.327 -100.474 1.00 47.00 182 ASP A O 1
#

Foldseek 3Di:
DVVVVVVVLVLLLVLLVVQLVVVLVVLAQDDVVSSCVRSVHDPCSLVPPVCVVSVCSSVVSNVVSVVSVVVVVVVVVVVVVVVVVVVVVVVVVVVVVVVVVVVVVVVVVVVVVPVQADPVGDGVVVVVVVVVVVVVVVVVVVVVVVVVVVVVVVVVVVVVVVVVVVVVVVVVVVVVVVVVPD

Secondary structure (DSSP, 8-state):
-HHHHHHHHHHHHHHHHHHHHHHHHT-S---HHHHHHHHT--HHHHT-TT-HHHHHHHHHHHHHHHHHHHHHHHHHHHHHHHHHHHHHHHHHHHHHHHHHHHHHHHHHHHHHHHTTB-TTS-BHHHHHHHHHHHHHHHHHHHHHHHHHHHHHHHHHHHHHHHHHHHHHHHHHHHHHHHTT--

Radius of gyration: 61.18 Å; chains: 1; bounding box: 119×26×169 Å